Protein AF-A0A7X3KBL3-F1 (afdb_monomer)

Sequence (110 aa):
MDIENILTNKHFVLKLNKKWIAINDPRPVFEKTFRTKRFGKLQGTGIYVTLEPVKAECEKLIVARGLTLRHMRSTTGEGRLYPGFDTAGMSQATLEHMVDTLCSVVDRHL

Secondary structure (DSSP, 8-state):
--HHHHHHHTT-EEEEETTEEEEE---HHHHHHHSSSEEEEEETTEEEE--TTTHHHHHHHHHHTT---EEEE-TTTTTPEEEEEE-TT--HHHHHHHHHHHHHHHHTT-

Organism: NCBI:txid2683234

Foldseek 3Di:
DDLPVLLVVVVWDWDDDPQKIFTFDPDPVLCVQQVDRGQFIGGDQKTWGPGPVLQVVLQVVCVVVVFDWDWDFDPPPPRDTTTIGGNPPDDPVRSSVSVVVSVVSSVVRD

Structure (mmCIF, N/CA/C/O backbone):
data_AF-A0A7X3KBL3-F1
#
_entry.id   AF-A0A7X3KBL3-F1
#
loop_
_atom_site.group_PDB
_atom_site.id
_atom_site.type_symbol
_atom_site.label_atom_id
_atom_site.label_alt_id
_atom_site.label_comp_id
_atom_site.label_asym_id
_atom_site.label_entity_id
_atom_site.label_seq_id
_atom_site.pdbx_PDB_ins_code
_atom_site.Cartn_x
_atom_site.Cartn_y
_atom_site.Cartn_z
_atom_site.occupancy
_atom_site.B_iso_or_equiv
_atom_site.auth_seq_id
_atom_site.auth_comp_id
_atom_site.auth_asym_id
_atom_site.auth_atom_id
_atom_site.pdbx_PDB_model_num
ATOM 1 N N . MET A 1 1 ? -3.697 11.718 12.731 1.00 57.84 1 MET A N 1
ATOM 2 C CA . MET A 1 1 ? -3.281 10.303 12.800 1.00 57.84 1 MET A CA 1
ATOM 3 C C . MET A 1 1 ? -2.571 10.007 11.504 1.00 57.84 1 MET A C 1
ATOM 5 O O . MET A 1 1 ? -3.175 10.232 10.464 1.00 57.84 1 MET A O 1
ATOM 9 N N . ASP A 1 2 ? -1.293 9.652 11.556 1.00 82.00 2 ASP A N 1
ATOM 10 C CA . ASP A 1 2 ? -0.428 9.849 10.400 1.00 82.00 2 ASP A CA 1
ATOM 11 C C . ASP A 1 2 ? 0.118 8.523 9.864 1.00 82.00 2 ASP A C 1
ATOM 13 O O . ASP A 1 2 ? 1.164 8.033 10.287 1.00 82.00 2 ASP A O 1
ATOM 17 N N . ILE A 1 3 ? -0.634 7.917 8.941 1.00 91.00 3 ILE A N 1
ATOM 18 C CA . ILE A 1 3 ? -0.197 6.747 8.166 1.00 91.00 3 ILE A CA 1
ATOM 19 C C . ILE A 1 3 ? 1.168 6.990 7.500 1.00 91.00 3 ILE A C 1
ATOM 21 O O . ILE A 1 3 ? 1.923 6.041 7.301 1.00 91.00 3 ILE A O 1
ATOM 25 N N . GLU A 1 4 ? 1.520 8.245 7.204 1.00 93.69 4 GLU A N 1
ATOM 26 C CA . GLU A 1 4 ? 2.817 8.605 6.634 1.00 93.69 4 GLU A CA 1
ATOM 27 C C . GLU A 1 4 ? 3.957 8.321 7.618 1.00 93.69 4 GLU A C 1
ATOM 29 O O . GLU A 1 4 ? 4.982 7.769 7.214 1.00 93.69 4 GLU A O 1
ATOM 34 N N . ASN A 1 5 ? 3.759 8.577 8.917 1.00 93.50 5 ASN A N 1
ATOM 35 C CA . ASN A 1 5 ? 4.734 8.227 9.955 1.00 93.50 5 ASN A CA 1
ATOM 36 C C . ASN A 1 5 ? 4.907 6.711 10.080 1.00 93.50 5 ASN A C 1
ATOM 38 O O . ASN A 1 5 ? 6.035 6.234 10.163 1.00 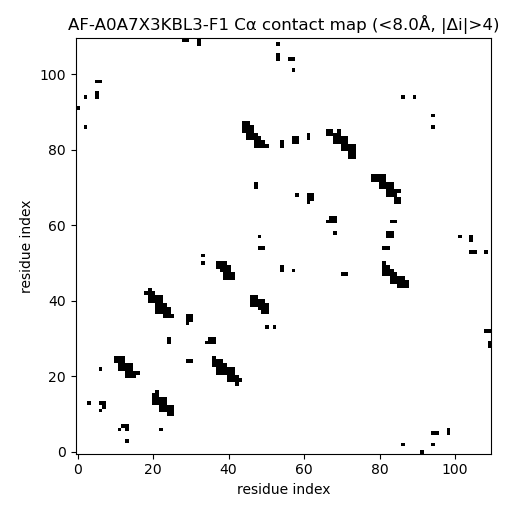93.50 5 ASN A O 1
ATOM 42 N N . ILE A 1 6 ? 3.814 5.940 10.033 1.00 94.88 6 ILE A N 1
ATOM 43 C CA . ILE A 1 6 ? 3.885 4.469 10.057 1.00 94.88 6 ILE A CA 1
ATOM 44 C C . ILE A 1 6 ? 4.704 3.965 8.861 1.00 94.88 6 ILE A C 1
ATOM 46 O O . ILE A 1 6 ? 5.620 3.164 9.029 1.00 94.88 6 ILE A O 1
ATOM 50 N N . LEU A 1 7 ? 4.415 4.460 7.656 1.00 95.69 7 LEU A N 1
ATOM 51 C CA . LEU A 1 7 ? 5.127 4.059 6.442 1.00 95.69 7 LEU A CA 1
ATOM 52 C C . LEU A 1 7 ? 6.604 4.477 6.470 1.00 95.69 7 LEU A C 1
ATOM 54 O O . LEU A 1 7 ? 7.471 3.690 6.094 1.00 95.69 7 LEU A O 1
ATOM 58 N N . THR A 1 8 ? 6.904 5.679 6.960 1.00 95.25 8 THR A N 1
ATOM 59 C CA . THR A 1 8 ? 8.283 6.173 7.103 1.00 95.25 8 THR A CA 1
ATOM 60 C C . THR A 1 8 ? 9.066 5.350 8.128 1.00 95.25 8 THR A C 1
ATOM 62 O O . THR A 1 8 ? 10.212 4.985 7.871 1.00 95.25 8 THR A O 1
ATOM 65 N N . ASN A 1 9 ? 8.439 4.958 9.245 1.00 94.88 9 ASN A N 1
ATOM 66 C CA . ASN A 1 9 ? 9.034 4.052 10.236 1.00 94.88 9 ASN A CA 1
ATOM 67 C C . ASN A 1 9 ? 9.305 2.652 9.666 1.00 94.88 9 ASN A C 1
ATOM 69 O O . ASN A 1 9 ? 10.201 1.958 10.136 1.00 94.88 9 ASN A O 1
ATOM 73 N N . LYS A 1 10 ? 8.562 2.243 8.631 1.00 93.56 10 LYS A N 1
ATOM 74 C CA . LYS A 1 10 ? 8.811 1.023 7.844 1.00 93.56 10 LYS A CA 1
ATOM 75 C C . LYS A 1 10 ? 9.767 1.259 6.669 1.00 93.56 10 LYS A C 1
ATOM 77 O O . LYS A 1 10 ? 9.857 0.431 5.770 1.00 93.56 10 LYS A O 1
ATOM 82 N N . HIS A 1 11 ? 10.499 2.373 6.688 1.00 95.38 11 HIS A N 1
ATOM 83 C CA . HIS A 1 11 ? 11.517 2.754 5.710 1.00 95.38 11 HIS A CA 1
ATOM 84 C C . HIS A 1 11 ? 10.998 3.003 4.287 1.00 95.38 11 HIS A C 1
ATOM 86 O O . HIS A 1 11 ? 11.792 3.049 3.345 1.00 95.38 11 HIS A O 1
ATOM 92 N N . PHE A 1 12 ? 9.692 3.215 4.099 1.00 97.38 12 PHE A N 1
ATOM 93 C CA . PHE A 1 12 ? 9.186 3.667 2.807 1.00 97.38 12 PHE A CA 1
ATOM 94 C C . PHE A 1 12 ? 9.582 5.119 2.541 1.00 97.38 12 PHE A C 1
ATOM 96 O O . PHE A 1 12 ? 9.575 5.972 3.427 1.00 97.38 12 PHE A O 1
ATOM 103 N N . VAL A 1 13 ? 9.864 5.417 1.275 1.00 97.62 13 VAL A N 1
ATOM 104 C CA . VAL A 1 13 ? 10.108 6.777 0.796 1.00 97.62 13 VAL A CA 1
ATOM 105 C C . VAL A 1 13 ? 8.810 7.343 0.236 1.00 97.62 13 VAL A C 1
ATOM 107 O O . VAL A 1 13 ? 8.312 6.898 -0.805 1.00 97.62 13 VAL A O 1
ATOM 110 N N . LEU A 1 14 ? 8.274 8.354 0.913 1.00 97.00 14 LEU A N 1
ATOM 111 C CA . LEU A 1 14 ? 7.041 9.029 0.527 1.00 97.00 14 LEU A CA 1
ATOM 112 C C . LEU A 1 14 ? 7.336 10.197 -0.417 1.00 97.00 14 LEU A C 1
ATOM 114 O O . LEU A 1 14 ? 8.125 11.086 -0.104 1.00 97.00 14 LEU A O 1
ATOM 118 N N . LYS A 1 15 ? 6.708 10.204 -1.599 1.00 96.12 15 LYS A N 1
ATOM 119 C CA . LYS A 1 15 ? 6.880 11.270 -2.600 1.00 96.12 15 LYS A CA 1
ATOM 120 C C . LYS A 1 15 ? 5.543 11.897 -2.972 1.00 96.12 15 LYS A C 1
ATOM 122 O O . LYS A 1 15 ? 4.705 11.250 -3.602 1.00 96.12 15 LYS A O 1
ATOM 127 N N . LEU A 1 16 ? 5.365 13.174 -2.642 1.00 93.50 16 LEU A N 1
ATOM 128 C CA . LEU A 1 16 ? 4.167 13.931 -2.998 1.00 93.50 16 LEU A CA 1
ATOM 129 C C . LEU A 1 16 ? 4.055 14.122 -4.520 1.00 93.50 16 LEU A C 1
ATOM 131 O O . LEU A 1 16 ? 4.998 14.539 -5.190 1.00 93.50 16 LEU A O 1
ATOM 135 N N . ASN A 1 17 ? 2.873 13.841 -5.062 1.00 89.19 17 ASN A N 1
ATOM 136 C CA . ASN A 1 17 ? 2.517 13.980 -6.471 1.00 89.19 17 ASN A CA 1
ATOM 137 C C . ASN A 1 17 ? 1.207 14.763 -6.611 1.00 89.19 17 ASN A C 1
ATOM 139 O O . ASN A 1 17 ? 0.154 14.177 -6.857 1.00 89.19 17 ASN A O 1
ATOM 143 N N . LYS A 1 18 ? 1.272 16.094 -6.489 1.00 86.31 18 LYS A N 1
ATOM 144 C CA . LYS A 1 18 ? 0.149 17.054 -6.590 1.00 86.31 18 LYS A CA 1
ATOM 145 C C . LYS A 1 18 ? -1.045 16.771 -5.654 1.00 86.31 18 LYS A C 1
ATOM 147 O O . LYS A 1 18 ? -1.319 17.583 -4.786 1.00 86.31 18 LYS A O 1
ATOM 152 N N . LYS A 1 19 ? -1.776 15.668 -5.848 1.00 88.12 19 LYS A N 1
ATOM 153 C CA . LYS A 1 19 ? -3.010 15.285 -5.133 1.00 88.12 19 LYS A CA 1
ATOM 154 C C . LYS A 1 19 ? -2.929 13.939 -4.395 1.00 88.12 19 LYS A C 1
ATOM 156 O O . LYS A 1 19 ? -3.918 13.511 -3.809 1.00 88.12 19 LYS A O 1
ATOM 161 N N . TRP A 1 20 ? -1.805 13.237 -4.478 1.00 92.75 20 TRP A N 1
ATOM 162 C CA . TRP A 1 20 ? -1.601 11.926 -3.853 1.00 92.75 20 TRP A CA 1
ATOM 163 C C . TRP A 1 20 ? -0.122 11.738 -3.509 1.00 92.75 20 TRP A C 1
ATOM 165 O O . TRP A 1 20 ? 0.729 12.459 -4.031 1.00 92.75 20 TRP A O 1
ATOM 175 N N . ILE A 1 21 ? 0.199 10.778 -2.647 1.00 95.69 21 ILE A N 1
ATOM 176 C CA . ILE A 1 21 ? 1.574 10.473 -2.231 1.00 95.69 21 ILE A CA 1
ATOM 177 C C . ILE A 1 21 ? 1.939 9.086 -2.749 1.00 95.69 21 ILE A C 1
ATOM 179 O O . ILE A 1 21 ? 1.200 8.124 -2.547 1.00 95.69 21 ILE A O 1
ATOM 183 N N . ALA A 1 22 ? 3.067 8.976 -3.449 1.00 96.06 22 ALA A N 1
ATOM 184 C CA . ALA A 1 22 ? 3.637 7.693 -3.831 1.00 96.06 22 ALA A CA 1
ATOM 185 C C . ALA A 1 22 ? 4.345 7.073 -2.632 1.00 96.06 22 ALA A C 1
ATOM 187 O O . ALA A 1 22 ? 5.171 7.734 -2.005 1.00 96.06 22 ALA A O 1
ATOM 188 N N . ILE A 1 23 ? 4.047 5.805 -2.368 1.00 97.44 23 ILE A N 1
ATOM 189 C CA . ILE A 1 23 ? 4.735 4.987 -1.374 1.00 97.44 23 ILE A CA 1
ATOM 190 C C . ILE A 1 23 ? 5.773 4.177 -2.142 1.00 97.44 23 ILE A C 1
ATOM 192 O O . ILE A 1 23 ? 5.400 3.303 -2.933 1.00 97.44 23 ILE A O 1
ATOM 196 N N . ASN A 1 24 ? 7.053 4.501 -1.969 1.00 97.62 24 ASN A N 1
ATOM 197 C CA . ASN A 1 24 ? 8.133 3.808 -2.659 1.00 97.62 24 ASN A CA 1
ATOM 198 C C . ASN A 1 24 ? 8.935 2.940 -1.702 1.00 97.62 24 ASN A C 1
ATOM 200 O O . ASN A 1 24 ? 9.332 3.401 -0.635 1.00 97.62 24 ASN A O 1
ATOM 204 N N . ASP A 1 25 ? 9.218 1.717 -2.125 1.00 97.19 25 ASP A N 1
ATOM 205 C CA . ASP A 1 25 ? 10.159 0.843 -1.442 1.00 97.19 25 ASP A CA 1
ATOM 206 C C . ASP A 1 25 ? 11.579 1.149 -1.956 1.00 97.19 25 ASP A C 1
ATOM 208 O O . ASP A 1 25 ? 11.814 1.089 -3.170 1.00 97.19 25 ASP A O 1
ATOM 212 N N . PRO A 1 26 ? 12.522 1.551 -1.084 1.00 96.44 26 PRO A N 1
ATOM 213 C CA . PRO A 1 26 ? 13.864 1.926 -1.517 1.00 96.44 26 PRO A CA 1
ATOM 214 C C . PRO A 1 26 ? 14.765 0.722 -1.818 1.00 96.44 26 PRO A C 1
ATOM 216 O O . PRO A 1 26 ? 15.859 0.915 -2.354 1.00 96.44 26 PRO A O 1
ATOM 219 N N . ARG A 1 27 ? 14.363 -0.506 -1.464 1.00 96.50 27 ARG A N 1
ATOM 220 C CA . ARG A 1 27 ? 15.218 -1.692 -1.578 1.00 96.50 27 ARG A CA 1
ATOM 221 C C . ARG A 1 27 ? 15.480 -2.018 -3.060 1.00 96.50 27 ARG A C 1
ATOM 223 O O . ARG A 1 27 ? 14.529 -2.228 -3.808 1.00 96.50 27 ARG A O 1
ATOM 230 N N . PRO A 1 28 ? 16.743 -2.154 -3.515 1.00 96.06 28 PRO A N 1
ATOM 231 C CA . PRO A 1 28 ? 17.036 -2.471 -4.920 1.00 96.06 28 PRO A CA 1
ATOM 232 C C . PRO A 1 28 ? 16.413 -3.786 -5.414 1.00 96.06 28 PRO A C 1
ATOM 234 O O . PRO A 1 28 ? 16.027 -3.894 -6.579 1.00 96.06 28 PRO A O 1
ATOM 237 N N . VAL A 1 29 ? 16.279 -4.781 -4.527 1.00 96.19 29 VAL A N 1
ATOM 238 C CA . VAL A 1 29 ? 15.620 -6.059 -4.843 1.00 96.19 29 VAL A CA 1
ATOM 239 C C . VAL A 1 29 ? 14.149 -5.863 -5.214 1.00 96.19 29 VAL A C 1
ATOM 241 O O . VAL A 1 29 ? 13.677 -6.477 -6.165 1.00 96.19 29 VAL A O 1
ATOM 244 N N . PHE A 1 30 ? 13.458 -4.923 -4.566 1.00 96.25 30 PHE A N 1
ATOM 245 C CA . PHE A 1 30 ? 12.066 -4.609 -4.864 1.00 96.25 30 PHE A CA 1
ATOM 246 C C . PHE A 1 30 ? 11.894 -4.105 -6.296 1.00 96.25 30 PHE A C 1
ATOM 248 O O . PHE A 1 30 ? 11.057 -4.612 -7.044 1.00 96.25 30 PHE A O 1
ATOM 255 N N . GLU A 1 31 ? 12.727 -3.149 -6.716 1.00 96.38 31 GLU A N 1
ATOM 256 C CA . GLU A 1 31 ? 12.675 -2.615 -8.079 1.00 96.38 31 GLU A CA 1
ATOM 257 C C . GLU A 1 31 ? 13.001 -3.687 -9.125 1.00 96.38 31 GLU A C 1
ATOM 259 O O . GLU A 1 31 ? 12.367 -3.737 -10.183 1.00 96.38 31 GLU A O 1
ATOM 264 N N . LYS A 1 32 ? 13.951 -4.577 -8.821 1.00 95.75 32 LYS A N 1
ATOM 265 C CA . LYS A 1 32 ? 14.316 -5.691 -9.701 1.00 95.75 32 LYS A CA 1
ATOM 266 C C . LYS A 1 32 ? 13.147 -6.662 -9.900 1.00 95.75 32 LYS A C 1
ATOM 268 O O . LYS A 1 32 ? 12.888 -7.046 -11.042 1.00 95.75 32 LYS A O 1
ATOM 273 N N . THR A 1 33 ? 12.455 -7.024 -8.821 1.00 95.00 33 THR A N 1
ATOM 274 C CA . THR A 1 33 ? 11.337 -7.980 -8.825 1.00 95.00 33 THR A CA 1
ATOM 275 C C . THR A 1 33 ? 10.087 -7.381 -9.468 1.00 95.00 33 THR A C 1
ATOM 277 O O . THR A 1 33 ? 9.531 -7.956 -10.403 1.00 95.00 33 THR A O 1
ATOM 280 N N . PHE A 1 34 ? 9.660 -6.195 -9.029 1.00 94.12 34 PHE A N 1
ATOM 281 C CA . PHE A 1 34 ? 8.382 -5.608 -9.449 1.00 94.12 34 PHE A CA 1
ATOM 282 C C . PHE A 1 34 ? 8.477 -4.659 -10.648 1.00 94.12 34 PHE A C 1
ATOM 284 O O . PHE A 1 34 ? 7.452 -4.161 -11.116 1.00 94.12 34 PHE A O 1
ATOM 291 N N . ARG A 1 35 ? 9.689 -4.384 -11.154 1.00 93.81 35 ARG A N 1
ATOM 292 C CA . ARG A 1 35 ? 9.954 -3.431 -12.254 1.00 93.81 35 ARG A CA 1
ATOM 293 C C . ARG A 1 35 ? 9.430 -2.018 -11.977 1.00 93.81 35 ARG A C 1
ATOM 295 O O . ARG A 1 35 ? 9.119 -1.254 -12.888 1.00 93.81 35 ARG A O 1
ATOM 302 N N . THR A 1 36 ? 9.317 -1.665 -10.703 1.00 93.56 36 THR A N 1
ATOM 303 C CA . THR A 1 36 ? 8.909 -0.350 -10.218 1.00 93.56 36 THR A CA 1
ATOM 304 C C . THR A 1 36 ? 9.407 -0.167 -8.793 1.00 93.56 36 THR A C 1
ATOM 306 O O . THR A 1 36 ? 9.550 -1.141 -8.065 1.00 93.56 36 THR A O 1
ATOM 309 N N . LYS A 1 37 ? 9.614 1.080 -8.365 1.00 95.44 37 LYS A N 1
ATOM 310 C CA . LYS A 1 37 ? 9.834 1.412 -6.947 1.00 95.44 37 LYS A CA 1
ATOM 311 C C . LYS A 1 37 ? 8.531 1.595 -6.177 1.00 95.44 37 LYS A C 1
ATOM 313 O O . LYS A 1 37 ? 8.547 1.684 -4.956 1.00 95.44 37 LYS A O 1
ATOM 318 N N . ARG A 1 38 ? 7.395 1.697 -6.875 1.00 95.19 38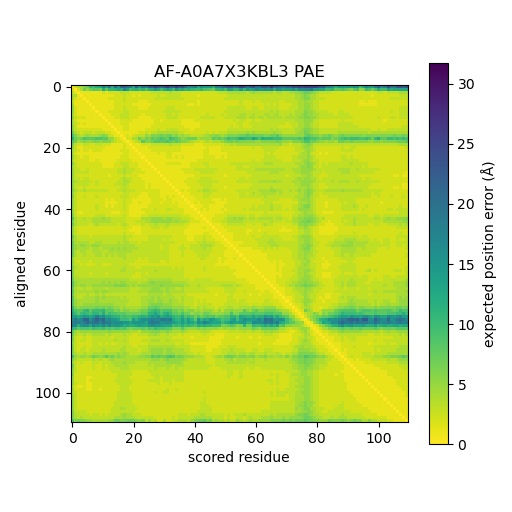 ARG A N 1
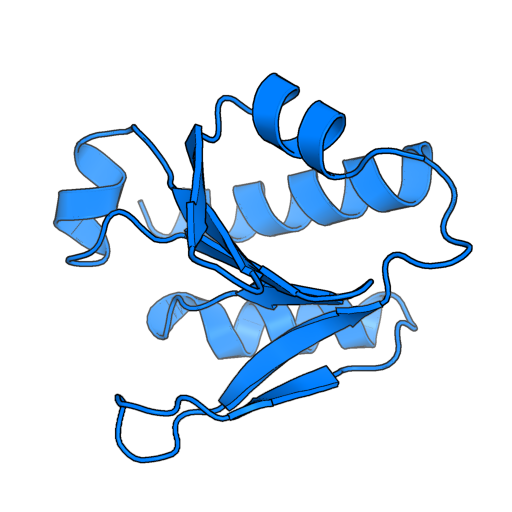ATOM 319 C CA . ARG A 1 38 ? 6.122 2.082 -6.266 1.00 95.19 38 ARG A CA 1
ATOM 320 C C . ARG A 1 38 ? 5.402 0.873 -5.675 1.00 95.19 38 ARG A C 1
ATOM 322 O O . ARG A 1 38 ? 4.755 0.117 -6.397 1.00 95.19 38 ARG A O 1
ATOM 329 N N . PHE A 1 39 ? 5.443 0.771 -4.353 1.00 95.69 39 PHE A N 1
ATOM 330 C CA . PHE A 1 39 ? 4.619 -0.144 -3.566 1.00 95.69 39 PHE A CA 1
ATOM 331 C C . PHE A 1 39 ? 3.134 0.201 -3.694 1.00 95.69 39 PHE A C 1
ATOM 333 O O . PHE A 1 39 ? 2.287 -0.643 -3.997 1.00 95.69 39 PHE A O 1
ATOM 340 N N . GLY A 1 40 ? 2.812 1.480 -3.523 1.00 95.31 40 GLY A N 1
ATOM 341 C CA . GLY A 1 40 ? 1.431 1.923 -3.512 1.00 95.31 40 GLY A CA 1
ATOM 342 C C . GLY A 1 40 ? 1.275 3.431 -3.561 1.00 95.31 40 GLY A C 1
ATOM 343 O O . GLY A 1 40 ? 2.192 4.177 -3.918 1.00 95.31 40 GLY A O 1
ATOM 344 N N . LYS A 1 41 ? 0.078 3.881 -3.205 1.00 94.88 41 LYS A N 1
ATOM 345 C CA . LYS A 1 41 ? -0.266 5.296 -3.100 1.00 94.88 41 LYS A CA 1
ATOM 346 C C . LYS A 1 41 ? -1.161 5.573 -1.902 1.00 94.88 41 LYS A C 1
ATOM 348 O O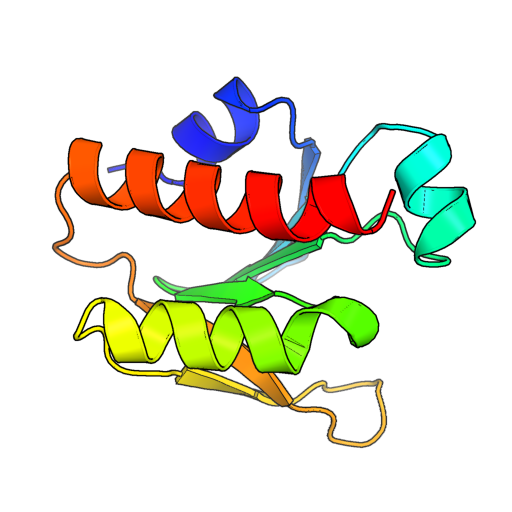 . LYS A 1 41 ? -2.045 4.773 -1.598 1.00 94.88 41 LYS A O 1
ATOM 353 N N . LEU A 1 42 ? -0.974 6.744 -1.306 1.00 94.88 42 LEU A N 1
ATOM 354 C CA . LEU A 1 42 ? -1.947 7.377 -0.425 1.00 94.88 42 LEU A CA 1
ATOM 355 C C . LEU A 1 42 ? -2.737 8.411 -1.222 1.00 94.88 42 LEU A C 1
ATOM 357 O O . LEU A 1 42 ? -2.151 9.228 -1.937 1.00 94.88 42 LEU A O 1
ATOM 361 N N . GLN A 1 43 ? -4.060 8.389 -1.106 1.00 93.25 43 GLN A N 1
ATOM 362 C CA . GLN A 1 43 ? -4.925 9.396 -1.713 1.00 93.25 43 GLN A CA 1
ATOM 363 C C . GLN A 1 43 ? -6.193 9.577 -0.884 1.00 93.25 43 GLN A C 1
ATOM 365 O O . GLN A 1 43 ? -6.969 8.633 -0.707 1.00 93.25 43 GLN A O 1
ATOM 370 N N . GLY A 1 44 ? -6.414 10.803 -0.404 1.00 90.75 44 GLY A N 1
ATOM 371 C CA . GLY A 1 44 ? -7.413 11.054 0.631 1.00 90.75 44 GLY A CA 1
ATOM 372 C C . GLY A 1 44 ? -7.080 10.226 1.871 1.00 90.75 44 GLY A C 1
ATOM 373 O O . GLY A 1 44 ? -5.935 10.203 2.308 1.00 90.75 44 GLY A O 1
ATOM 374 N N . THR A 1 45 ? -8.060 9.491 2.383 1.00 91.00 45 THR A N 1
ATOM 375 C CA . THR A 1 45 ? 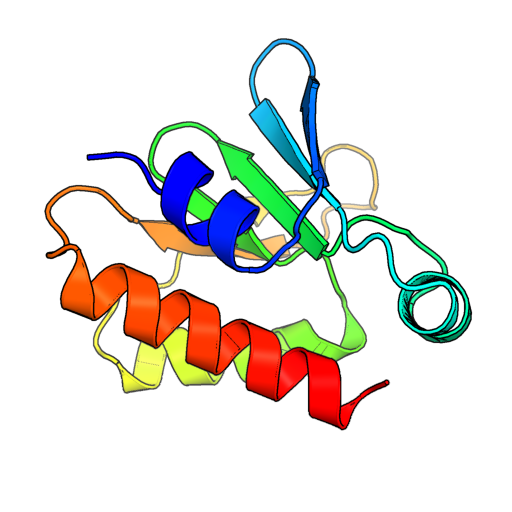-7.888 8.574 3.518 1.00 91.00 45 THR A CA 1
ATOM 376 C C . THR A 1 45 ? -7.577 7.139 3.083 1.00 91.00 45 THR A C 1
ATOM 378 O O . THR A 1 45 ? -7.581 6.228 3.896 1.00 91.00 45 THR A O 1
ATOM 381 N N . GLY A 1 46 ? -7.350 6.884 1.793 1.00 93.75 46 GLY A N 1
ATOM 382 C CA . GLY A 1 46 ? -7.120 5.530 1.295 1.00 93.75 46 GLY A CA 1
ATOM 383 C C . GLY A 1 46 ? -5.647 5.221 1.066 1.00 93.75 46 GLY A C 1
ATOM 384 O O . GLY A 1 46 ? -4.929 6.027 0.468 1.00 93.75 46 GLY A O 1
ATOM 385 N N . ILE A 1 47 ? -5.237 4.012 1.445 1.00 95.50 47 ILE A N 1
ATOM 386 C CA . ILE A 1 47 ? -4.004 3.379 0.968 1.00 95.50 47 ILE A CA 1
ATOM 387 C C . ILE A 1 47 ? -4.352 2.359 -0.115 1.00 95.50 47 ILE A C 1
ATOM 389 O O . ILE A 1 47 ? -5.282 1.575 0.052 1.00 95.50 47 ILE A O 1
ATOM 393 N N . TYR A 1 48 ? -3.616 2.373 -1.228 1.00 95.62 48 TYR A N 1
ATOM 394 C CA . TYR A 1 48 ? -3.859 1.489 -2.370 1.00 95.62 48 TYR A CA 1
ATOM 395 C C . TYR A 1 48 ? -2.559 0.844 -2.846 1.00 95.62 48 TYR A C 1
ATOM 397 O O . TYR A 1 48 ? -1.598 1.548 -3.166 1.00 95.62 48 TYR A O 1
ATOM 405 N N . VAL A 1 49 ? -2.545 -0.484 -2.941 1.00 95.56 49 VAL A N 1
ATOM 406 C CA . VAL A 1 49 ? -1.394 -1.266 -3.409 1.00 95.56 49 VAL A CA 1
ATOM 407 C C . VAL A 1 49 ? -1.386 -1.281 -4.935 1.00 95.56 49 VAL A C 1
ATOM 409 O O . VAL A 1 49 ? -2.387 -1.620 -5.564 1.00 95.56 49 VAL A O 1
ATOM 412 N N . THR A 1 50 ? -0.263 -0.894 -5.548 1.00 93.06 50 THR A N 1
ATOM 413 C CA . THR A 1 50 ? -0.153 -0.780 -7.018 1.00 93.06 50 THR A CA 1
ATOM 414 C C . THR A 1 50 ? 0.599 -1.932 -7.679 1.00 93.06 50 THR A C 1
ATOM 416 O O . THR A 1 50 ? 0.870 -1.878 -8.878 1.00 93.06 50 THR A O 1
ATOM 419 N N . LEU A 1 51 ? 0.955 -2.949 -6.900 1.00 92.75 51 LEU A N 1
ATOM 420 C CA . LEU A 1 51 ? 1.715 -4.114 -7.331 1.00 92.75 51 LEU A CA 1
ATOM 421 C C . LEU A 1 51 ? 0.771 -5.217 -7.820 1.00 92.75 51 LEU A C 1
ATOM 423 O O . LEU A 1 51 ? 0.062 -5.831 -7.025 1.00 92.75 51 LEU A O 1
ATOM 427 N N . GLU A 1 52 ? 0.779 -5.487 -9.126 1.00 88.94 52 GLU A N 1
ATOM 428 C CA . GLU A 1 52 ? -0.067 -6.532 -9.724 1.00 88.94 52 GLU A CA 1
ATOM 429 C C . GLU A 1 52 ? 0.181 -7.938 -9.144 1.00 88.94 52 GLU A C 1
ATOM 431 O O . GLU A 1 52 ? -0.806 -8.601 -8.828 1.00 88.94 52 GLU A O 1
ATOM 436 N N . PRO A 1 53 ? 1.433 -8.403 -8.923 1.00 91.50 53 PRO A N 1
ATOM 437 C CA . PRO A 1 53 ? 1.662 -9.778 -8.466 1.00 91.50 53 PRO A CA 1
ATOM 438 C C . PRO A 1 53 ? 1.051 -10.100 -7.097 1.00 91.50 53 PRO A C 1
ATOM 440 O O . PRO A 1 53 ? 0.636 -11.229 -6.861 1.00 91.50 53 PRO A O 1
ATOM 443 N N . VAL A 1 54 ? 0.940 -9.105 -6.211 1.00 92.56 54 VAL A N 1
ATOM 444 C CA . VAL A 1 54 ? 0.405 -9.283 -4.848 1.00 92.56 54 VAL A CA 1
ATOM 445 C C . VAL A 1 54 ? -1.049 -8.829 -4.709 1.00 92.56 54 VAL A C 1
ATOM 447 O O . VAL A 1 54 ? -1.639 -8.936 -3.634 1.00 92.56 54 VAL A O 1
ATOM 450 N N . LYS A 1 55 ? -1.662 -8.337 -5.793 1.00 92.25 55 LYS A N 1
ATOM 451 C CA . LYS A 1 55 ? -2.996 -7.730 -5.782 1.00 92.25 55 LYS A CA 1
ATOM 452 C C . LYS A 1 55 ? -4.056 -8.635 -5.147 1.00 92.25 55 LYS A C 1
ATOM 454 O O . LYS A 1 55 ? -4.766 -8.204 -4.241 1.00 92.25 55 LYS A O 1
ATOM 459 N N . ALA A 1 56 ? -4.156 -9.879 -5.614 1.00 92.69 56 ALA A N 1
ATOM 460 C CA . ALA A 1 56 ? -5.175 -10.822 -5.154 1.00 92.69 56 ALA A CA 1
ATOM 461 C C . ALA A 1 56 ? -4.998 -11.199 -3.672 1.00 92.69 56 ALA A C 1
ATOM 463 O O . ALA A 1 56 ? -5.978 -11.422 -2.961 1.00 92.69 56 ALA A O 1
ATOM 464 N N . GLU A 1 57 ? -3.756 -11.256 -3.185 1.00 94.75 57 GLU A N 1
ATOM 465 C CA . GLU A 1 57 ? -3.468 -11.497 -1.770 1.00 94.75 57 GLU A CA 1
ATOM 466 C C . GLU A 1 57 ? -3.858 -10.294 -0.909 1.00 94.75 57 GLU A C 1
ATOM 468 O O . GLU A 1 57 ? -4.481 -10.474 0.137 1.00 94.75 57 GLU A O 1
ATOM 473 N N . CYS A 1 58 ? -3.577 -9.071 -1.371 1.00 93.38 58 CYS A N 1
ATOM 474 C CA . CYS A 1 58 ? -4.007 -7.854 -0.688 1.00 93.38 58 CYS A CA 1
ATOM 475 C C . CYS A 1 58 ? -5.537 -7.760 -0.595 1.00 93.38 58 CYS A C 1
ATOM 477 O O . CYS A 1 58 ? -6.055 -7.425 0.467 1.00 93.38 58 CYS A O 1
ATOM 479 N N . GLU A 1 59 ? -6.273 -8.096 -1.660 1.00 95.31 59 GLU A N 1
ATOM 480 C CA . GLU A 1 59 ? -7.744 -8.121 -1.638 1.00 95.31 59 GLU A CA 1
ATOM 481 C C . GLU A 1 59 ? -8.279 -9.104 -0.592 1.00 95.31 59 GLU A C 1
ATOM 483 O O . GLU A 1 59 ? -9.101 -8.732 0.248 1.00 95.31 59 GLU A O 1
ATOM 488 N N . LYS A 1 60 ? -7.761 -10.340 -0.587 1.00 94.56 60 LYS A N 1
ATOM 489 C CA . LYS A 1 60 ? -8.134 -11.361 0.402 1.00 94.56 60 LYS A CA 1
ATOM 490 C C . LYS A 1 60 ? -7.827 -10.912 1.828 1.00 94.56 60 LYS A C 1
ATOM 492 O O . LYS A 1 60 ? -8.652 -11.109 2.713 1.00 94.56 60 LYS A O 1
ATOM 497 N N . LEU A 1 61 ? -6.665 -10.297 2.047 1.00 94.12 61 LEU A N 1
ATOM 498 C CA . LEU A 1 61 ? -6.232 -9.791 3.350 1.00 94.12 61 LEU A CA 1
ATOM 499 C C . LEU A 1 61 ? -7.171 -8.701 3.871 1.00 94.12 61 LEU A C 1
ATOM 501 O O . LEU A 1 61 ? -7.584 -8.761 5.027 1.00 94.12 61 LEU A O 1
ATOM 505 N N . ILE A 1 62 ? -7.528 -7.733 3.024 1.00 93.25 62 ILE A N 1
ATOM 506 C CA . ILE A 1 62 ? -8.432 -6.634 3.387 1.00 93.25 62 ILE A CA 1
ATOM 507 C C . ILE A 1 62 ? -9.799 -7.194 3.802 1.00 93.25 62 ILE A C 1
ATOM 509 O O . ILE A 1 62 ? -10.294 -6.872 4.883 1.00 93.25 62 ILE A O 1
ATOM 513 N N . VAL A 1 63 ? -10.366 -8.095 2.992 1.00 93.94 63 VAL A N 1
ATOM 514 C CA . VAL A 1 63 ? -11.668 -8.722 3.270 1.00 93.94 63 VAL A CA 1
ATOM 515 C C . VAL A 1 63 ? -11.620 -9.589 4.531 1.00 93.94 63 VAL A C 1
ATOM 517 O O . VAL A 1 63 ? -12.507 -9.491 5.375 1.00 93.94 63 VAL A O 1
ATOM 520 N N . ALA A 1 64 ? -10.570 -10.395 4.714 1.00 91.81 64 ALA A N 1
ATOM 521 C CA . ALA A 1 64 ? -10.412 -11.263 5.885 1.00 91.81 64 ALA A CA 1
ATOM 522 C C . ALA A 1 64 ? -10.312 -10.485 7.208 1.00 91.81 64 ALA A C 1
ATOM 524 O O . ALA A 1 64 ? -10.597 -11.027 8.273 1.00 91.81 64 ALA A O 1
ATOM 525 N N . ARG A 1 65 ? -9.921 -9.209 7.150 1.00 88.62 65 ARG A N 1
ATOM 526 C CA . ARG A 1 65 ? -9.865 -8.303 8.305 1.00 88.62 65 ARG A CA 1
ATOM 527 C C . ARG A 1 65 ? -11.177 -7.553 8.550 1.00 88.62 65 ARG A C 1
ATOM 529 O O . ARG A 1 65 ? -11.218 -6.708 9.438 1.00 88.62 65 ARG A O 1
ATOM 536 N N . GLY A 1 66 ? -12.230 -7.843 7.783 1.00 89.56 66 GLY A N 1
ATOM 537 C CA . GLY A 1 66 ? -13.528 -7.174 7.892 1.00 89.56 66 GLY A CA 1
ATOM 538 C C . GLY A 1 66 ? -13.513 -5.721 7.410 1.00 89.56 66 GLY A C 1
ATOM 539 O O . GLY A 1 66 ? -14.429 -4.966 7.722 1.00 89.56 66 GLY A O 1
ATOM 540 N N . LEU A 1 67 ? -12.475 -5.312 6.673 1.00 91.06 67 LEU A N 1
ATOM 541 C CA . LEU A 1 67 ? -12.373 -3.964 6.127 1.00 91.06 67 LEU A CA 1
ATOM 542 C C . LEU A 1 67 ? -13.102 -3.879 4.787 1.00 91.06 67 LEU A C 1
ATOM 544 O O . LEU A 1 67 ? -13.073 -4.806 3.974 1.00 91.06 67 LEU A O 1
ATOM 548 N N . THR A 1 68 ? -13.705 -2.724 4.520 1.00 92.38 68 THR A N 1
ATOM 549 C CA . THR A 1 68 ? -14.312 -2.448 3.218 1.00 92.38 68 THR A CA 1
ATOM 550 C C . THR A 1 68 ? -13.229 -2.356 2.150 1.00 92.38 68 THR A C 1
ATOM 552 O O . THR A 1 68 ? -12.436 -1.409 2.131 1.00 92.38 68 THR A O 1
ATOM 555 N N . LEU A 1 69 ? -13.228 -3.324 1.232 1.00 94.69 69 LEU A N 1
ATOM 556 C CA . LEU A 1 69 ? -12.363 -3.305 0.062 1.00 94.69 69 LEU A CA 1
ATOM 557 C C . LEU A 1 69 ? -12.716 -2.112 -0.831 1.00 94.69 69 LEU A C 1
ATOM 559 O O . LEU A 1 69 ? -13.847 -1.968 -1.295 1.00 94.69 69 LEU A O 1
ATOM 563 N N . ARG A 1 70 ? -11.727 -1.256 -1.079 1.00 94.81 70 ARG A N 1
ATOM 564 C CA . ARG A 1 70 ? -11.801 -0.148 -2.029 1.00 94.81 70 ARG A CA 1
ATOM 565 C C . ARG A 1 70 ? -10.958 -0.468 -3.248 1.00 94.81 70 ARG A C 1
ATOM 567 O O . ARG A 1 70 ? -9.888 -1.060 -3.139 1.00 94.81 70 ARG A O 1
ATOM 574 N N . HIS A 1 71 ? -11.391 0.025 -4.400 1.00 93.19 71 HIS A N 1
ATOM 575 C CA . HIS A 1 71 ? -10.594 -0.013 -5.617 1.00 93.19 71 HIS A CA 1
ATOM 576 C C . HIS A 1 71 ? -10.345 1.389 -6.125 1.00 93.19 71 HIS A C 1
ATOM 578 O O . HIS A 1 71 ? -11.252 2.219 -6.176 1.00 93.19 71 HIS A O 1
ATOM 584 N N . MET A 1 72 ? -9.118 1.632 -6.573 1.00 90.81 72 MET A N 1
ATOM 585 C CA . MET A 1 72 ? -8.822 2.809 -7.366 1.00 90.81 72 MET A CA 1
ATOM 586 C C . MET A 1 72 ? -8.422 2.428 -8.777 1.00 90.81 72 MET A C 1
ATOM 588 O O . MET A 1 72 ? -7.482 1.665 -8.987 1.00 90.81 72 MET A O 1
ATOM 592 N N . ARG A 1 73 ? -9.098 3.031 -9.752 1.00 87.00 73 ARG A N 1
ATOM 593 C CA . ARG A 1 73 ? -8.766 2.867 -11.162 1.00 87.00 73 ARG A CA 1
ATOM 594 C C . ARG A 1 73 ? -7.455 3.576 -11.499 1.00 87.00 73 ARG A C 1
ATOM 596 O O . ARG A 1 73 ? -7.230 4.725 -11.114 1.00 87.00 73 ARG A O 1
ATOM 603 N N . SER A 1 74 ? -6.583 2.881 -12.215 1.00 81.44 74 SER A N 1
ATOM 604 C CA . SER A 1 74 ? -5.389 3.452 -12.817 1.00 81.44 74 SER A CA 1
ATOM 605 C C . SER A 1 74 ? -5.778 4.394 -13.949 1.00 81.44 74 SER A C 1
ATOM 607 O O . SER A 1 74 ? -6.580 4.032 -14.808 1.00 81.44 74 SER A O 1
ATOM 609 N N . THR A 1 75 ? -5.202 5.594 -13.958 1.00 77.06 75 THR A N 1
ATOM 610 C CA . THR A 1 75 ? -5.412 6.581 -15.025 1.00 77.06 75 THR A CA 1
ATOM 611 C C . THR A 1 75 ? -4.568 6.294 -16.263 1.00 77.06 75 THR A C 1
ATOM 613 O O . THR A 1 75 ? -4.944 6.703 -17.351 1.00 77.06 75 THR A O 1
ATOM 616 N N . THR A 1 76 ? -3.437 5.599 -16.110 1.00 73.06 76 THR A N 1
ATOM 617 C CA . THR A 1 76 ? -2.479 5.336 -17.199 1.00 73.06 76 THR A CA 1
ATOM 618 C C . THR A 1 76 ? -2.273 3.850 -17.484 1.00 73.06 76 THR A C 1
ATOM 620 O O . THR A 1 76 ? -1.784 3.500 -18.548 1.00 73.06 76 THR A O 1
ATOM 623 N N . GLY A 1 77 ? -2.633 2.962 -16.556 1.00 63.75 77 GLY A N 1
ATOM 624 C CA . GLY A 1 77 ? -2.436 1.517 -16.685 1.00 63.75 77 GLY A CA 1
ATOM 625 C C . GLY A 1 77 ? -3.669 0.782 -17.196 1.00 63.75 77 GLY A C 1
ATOM 626 O O . GLY A 1 77 ? -4.086 -0.164 -16.540 1.00 63.75 77 GLY A O 1
ATOM 627 N N . GLU A 1 78 ? -4.283 1.239 -18.291 1.00 70.69 78 GLU A N 1
ATOM 628 C CA . GLU A 1 78 ? -5.349 0.502 -19.009 1.00 70.69 78 GLU A CA 1
ATOM 629 C C . GLU A 1 78 ? -6.542 0.075 -18.128 1.00 70.69 78 GLU A C 1
ATOM 631 O O . GLU A 1 78 ? -7.100 -1.010 -18.261 1.00 70.69 78 GLU A O 1
ATOM 636 N N . GLY A 1 79 ? -6.938 0.911 -17.165 1.00 70.50 79 GLY A N 1
ATOM 637 C CA . GLY A 1 79 ? -8.090 0.616 -16.311 1.00 70.50 79 GLY A CA 1
ATOM 638 C C . GLY A 1 79 ? -7.849 -0.430 -15.216 1.00 70.50 79 GLY A C 1
ATOM 639 O O . GLY A 1 79 ? -8.821 -0.822 -14.567 1.00 70.50 79 GLY A O 1
ATOM 640 N N . ARG A 1 80 ? -6.591 -0.820 -14.948 1.00 82.88 80 ARG A N 1
ATOM 641 C CA . ARG A 1 80 ? -6.212 -1.638 -13.779 1.00 82.88 80 ARG A CA 1
ATOM 642 C C . ARG A 1 80 ? -6.816 -1.079 -12.491 1.00 82.88 80 ARG A C 1
ATOM 644 O O . ARG A 1 80 ? -6.820 0.133 -12.271 1.00 82.88 80 ARG A O 1
ATOM 651 N N . LEU A 1 81 ? -7.314 -1.968 -11.637 1.00 89.75 81 LEU A N 1
ATOM 652 C CA . LEU A 1 81 ? -7.861 -1.622 -10.326 1.00 89.75 81 LEU A CA 1
ATOM 653 C C . LEU A 1 81 ? -6.837 -1.937 -9.241 1.00 89.75 81 LEU A C 1
ATOM 655 O O . LEU A 1 81 ? -6.396 -3.079 -9.132 1.00 89.75 81 LEU A O 1
ATOM 659 N N . TYR A 1 82 ? -6.502 -0.937 -8.437 1.00 92.31 82 TYR A N 1
ATOM 660 C CA . TYR A 1 82 ? -5.610 -1.065 -7.292 1.00 92.31 82 TYR A CA 1
ATOM 661 C C . TYR A 1 82 ? -6.432 -1.262 -6.021 1.00 92.31 82 TYR A C 1
ATOM 663 O O . TYR A 1 82 ? -7.230 -0.372 -5.703 1.00 92.31 82 TYR A O 1
ATOM 671 N N . PRO A 1 83 ? -6.281 -2.394 -5.316 1.00 95.50 83 PRO A N 1
ATOM 672 C CA . PRO A 1 83 ? -7.004 -2.642 -4.084 1.00 95.50 83 PRO A CA 1
ATOM 673 C C . PRO A 1 83 ? -6.452 -1.773 -2.963 1.00 95.50 83 PRO A C 1
ATOM 675 O O . PRO A 1 83 ? -5.266 -1.438 -2.921 1.00 95.50 83 PRO A O 1
ATOM 678 N N . GLY A 1 84 ? -7.331 -1.410 -2.047 1.00 95.81 84 GLY A N 1
ATOM 679 C CA . GLY A 1 84 ? -7.018 -0.551 -0.928 1.00 95.81 84 GLY A CA 1
ATOM 680 C C . GLY A 1 84 ? -8.092 -0.589 0.141 1.00 95.81 84 GLY A C 1
ATOM 681 O O . GLY A 1 84 ? -9.112 -1.264 0.003 1.00 95.81 84 GLY A O 1
ATOM 682 N N . PHE A 1 85 ? -7.864 0.157 1.208 1.00 95.06 85 PHE A N 1
ATOM 683 C CA . PHE A 1 85 ? -8.803 0.296 2.316 1.00 95.06 85 PHE A CA 1
ATOM 684 C C . PHE A 1 85 ? -8.747 1.716 2.876 1.00 95.06 85 PHE A C 1
ATOM 686 O O . PHE A 1 85 ? -7.810 2.472 2.603 1.00 95.06 85 PHE A O 1
ATOM 693 N N . ASP A 1 86 ? -9.796 2.088 3.607 1.00 94.56 86 ASP A N 1
ATOM 694 C CA . ASP A 1 86 ? -9.845 3.359 4.326 1.00 94.56 86 ASP A CA 1
ATOM 695 C C . ASP A 1 86 ? -8.984 3.293 5.581 1.00 94.56 86 ASP A C 1
ATOM 697 O O . ASP A 1 86 ? -9.099 2.338 6.339 1.00 94.56 86 ASP A O 1
ATOM 701 N N . THR A 1 87 ? -8.170 4.312 5.821 1.00 93.25 87 THR A N 1
ATOM 702 C CA . THR A 1 87 ? -7.428 4.484 7.071 1.00 93.25 87 THR A CA 1
ATOM 703 C C . THR A 1 87 ? -8.177 5.366 8.070 1.00 93.25 87 THR A C 1
ATOM 705 O O . THR A 1 87 ? -7.789 5.435 9.237 1.00 93.25 87 THR A O 1
ATOM 708 N N . ALA A 1 88 ? -9.261 6.032 7.649 1.00 90.94 88 ALA A N 1
ATOM 709 C CA . ALA A 1 88 ? -10.051 6.898 8.515 1.00 90.94 88 ALA A CA 1
ATOM 710 C C . ALA A 1 88 ? -10.673 6.120 9.684 1.00 90.94 88 ALA A C 1
ATOM 712 O O . ALA A 1 88 ? -11.302 5.081 9.500 1.00 90.94 88 ALA A O 1
ATOM 713 N N . GLY A 1 89 ? -10.512 6.646 10.901 1.00 86.31 89 GLY A N 1
ATOM 714 C CA . GLY A 1 89 ? -11.113 6.078 12.113 1.00 86.31 89 GLY A CA 1
ATOM 715 C C . GLY A 1 89 ? -10.477 4.777 12.616 1.00 86.31 89 GLY A C 1
ATOM 716 O O . GLY A 1 89 ? -10.895 4.273 13.655 1.00 86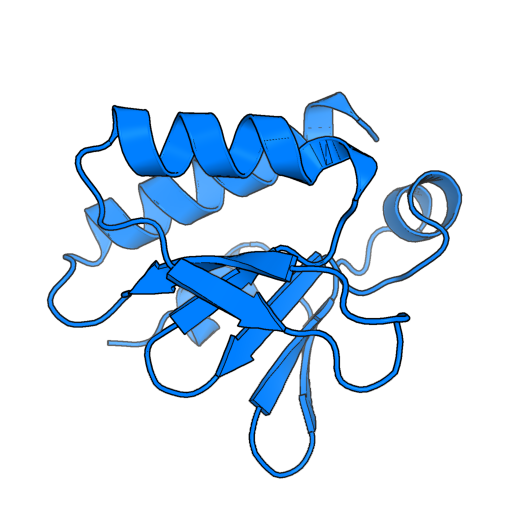.31 89 GLY A O 1
ATOM 717 N N . MET A 1 90 ? -9.462 4.238 11.934 1.00 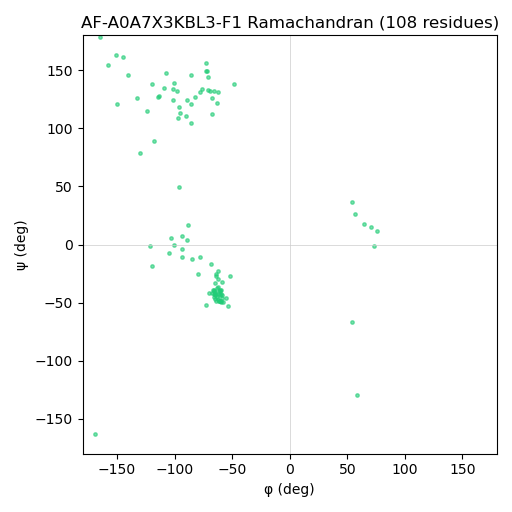90.56 90 MET A N 1
ATOM 718 C CA . MET A 1 90 ? -8.714 3.079 12.424 1.00 90.56 90 MET A CA 1
ATOM 719 C C . MET A 1 90 ? -7.822 3.473 13.605 1.00 90.56 90 MET A C 1
ATOM 721 O O . MET A 1 90 ? -7.333 4.593 13.667 1.00 90.56 90 MET A O 1
ATOM 725 N N . SER A 1 91 ? -7.572 2.564 14.548 1.00 91.62 91 SER A N 1
ATOM 726 C CA . SER A 1 91 ? -6.568 2.823 15.589 1.00 91.62 91 SER A CA 1
ATOM 727 C C . SER A 1 91 ? -5.150 2.743 15.004 1.00 91.62 91 SER A C 1
ATOM 729 O O . SER A 1 91 ? -4.931 2.042 14.012 1.00 91.62 91 SER A O 1
ATOM 731 N N . GLN A 1 92 ? -4.171 3.399 15.638 1.00 90.94 92 GLN A N 1
ATOM 732 C CA . GLN A 1 92 ? -2.764 3.299 15.226 1.00 90.94 92 GLN A CA 1
ATOM 733 C C . GLN A 1 92 ? -2.291 1.840 15.189 1.00 90.94 92 GLN A C 1
ATOM 735 O O . GLN A 1 92 ? -1.738 1.415 14.181 1.00 90.94 92 GLN A O 1
ATOM 740 N N . ALA A 1 93 ? -2.594 1.057 16.229 1.00 91.88 93 ALA A N 1
ATOM 741 C CA . ALA A 1 93 ? -2.225 -0.356 16.296 1.00 91.88 93 ALA A CA 1
ATOM 742 C C . ALA A 1 93 ? -2.828 -1.168 15.137 1.00 91.88 93 ALA A C 1
ATOM 744 O O . ALA A 1 93 ? -2.169 -2.028 14.559 1.00 91.88 93 ALA A O 1
ATOM 745 N N . THR A 1 94 ? -4.075 -0.876 14.748 1.00 91.81 94 THR A N 1
ATOM 746 C CA . THR A 1 94 ? -4.709 -1.541 13.601 1.00 91.81 94 THR A CA 1
ATOM 747 C C . THR A 1 94 ? -4.028 -1.157 12.287 1.00 91.81 94 THR A C 1
ATOM 749 O O . THR A 1 94 ? -3.812 -2.023 11.444 1.00 91.81 94 THR A O 1
ATOM 752 N N . LEU A 1 95 ? -3.677 0.120 12.100 1.00 92.69 95 LEU A N 1
ATOM 753 C CA . LEU A 1 95 ? -2.975 0.582 10.900 1.00 92.69 95 LEU A CA 1
ATOM 754 C C . LEU A 1 95 ? -1.563 0.007 10.794 1.00 92.69 95 LEU A C 1
ATOM 756 O O . LEU A 1 95 ? -1.198 -0.470 9.724 1.00 92.69 95 LEU A O 1
ATOM 760 N N . GLU A 1 96 ? -0.797 0.009 11.884 1.00 94.19 96 GLU A N 1
ATOM 761 C CA . GLU A 1 96 ? 0.536 -0.600 11.943 1.00 94.19 96 GLU A CA 1
ATOM 762 C C . GLU A 1 96 ? 0.467 -2.082 11.587 1.00 94.19 96 GLU A C 1
ATOM 764 O O . GLU A 1 96 ? 1.162 -2.529 10.677 1.00 94.19 96 GLU A O 1
ATOM 769 N N . HIS A 1 97 ? -0.460 -2.818 12.208 1.00 93.44 97 HIS A N 1
ATOM 770 C CA . HIS A 1 97 ? -0.668 -4.235 11.924 1.00 93.44 97 HIS A CA 1
ATOM 771 C C . HIS A 1 97 ? -1.054 -4.494 10.460 1.00 93.44 97 HIS A C 1
ATOM 773 O O . HIS A 1 97 ? -0.586 -5.451 9.836 1.00 93.44 97 HIS A O 1
ATOM 779 N N . MET A 1 98 ? -1.898 -3.637 9.879 1.00 93.12 98 MET A N 1
ATOM 780 C CA . MET A 1 98 ? -2.258 -3.724 8.462 1.00 93.12 98 MET A CA 1
ATOM 781 C C . MET A 1 98 ? -1.054 -3.473 7.556 1.00 93.12 98 MET A C 1
ATOM 783 O O . MET A 1 98 ? -0.828 -4.258 6.636 1.00 93.12 98 MET A O 1
ATOM 787 N N . VAL A 1 99 ? -0.266 -2.427 7.818 1.00 94.12 99 VAL A N 1
ATOM 788 C CA . VAL A 1 99 ? 0.957 -2.133 7.057 1.00 94.12 99 VAL A CA 1
ATOM 789 C C . VAL A 1 99 ? 1.949 -3.290 7.170 1.00 94.12 99 VAL A C 1
ATOM 791 O O . VAL A 1 99 ? 2.457 -3.737 6.147 1.00 94.12 99 VAL A O 1
ATOM 794 N N . ASP A 1 100 ? 2.141 -3.854 8.361 1.00 95.00 100 ASP A N 1
ATOM 795 C CA . ASP A 1 100 ? 3.021 -5.007 8.578 1.00 95.00 100 ASP A CA 1
ATOM 796 C C . ASP A 1 100 ? 2.582 -6.245 7.812 1.00 95.00 100 ASP A C 1
ATOM 798 O O . ASP A 1 100 ? 3.403 -6.946 7.212 1.00 95.00 100 ASP A O 1
ATOM 802 N N . THR A 1 101 ? 1.274 -6.492 7.769 1.00 94.00 101 THR A N 1
ATOM 803 C CA . THR A 1 101 ? 0.744 -7.616 7.001 1.00 94.00 101 THR A CA 1
ATOM 804 C C . THR A 1 101 ? 0.956 -7.390 5.497 1.00 94.00 101 THR A C 1
ATOM 806 O O . THR A 1 101 ? 1.325 -8.328 4.792 1.00 94.00 101 THR A O 1
ATOM 809 N N . LEU A 1 102 ? 0.788 -6.162 4.989 1.00 93.19 102 LEU A N 1
ATOM 810 C CA . LEU A 1 102 ? 1.064 -5.847 3.581 1.00 93.19 102 LEU A CA 1
ATOM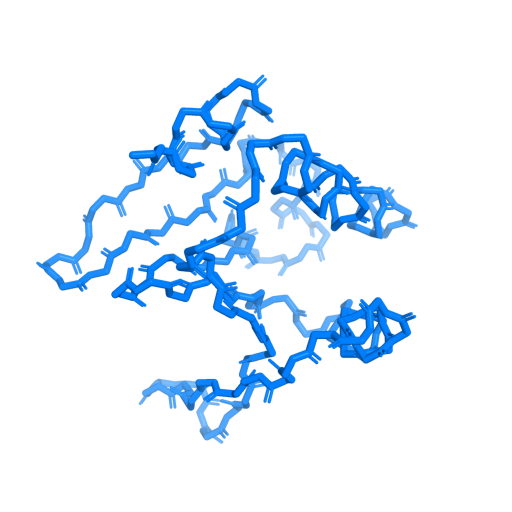 811 C C . LEU A 1 102 ? 2.555 -5.973 3.239 1.00 93.19 102 LEU A C 1
ATOM 813 O O . LEU A 1 102 ? 2.884 -6.539 2.197 1.00 93.19 102 LEU A O 1
ATOM 817 N N . CYS A 1 103 ? 3.449 -5.483 4.104 1.00 93.75 103 CYS A N 1
ATOM 818 C CA . CYS A 1 103 ? 4.894 -5.653 3.943 1.00 93.75 103 CYS A CA 1
ATOM 819 C C . CYS A 1 103 ? 5.259 -7.136 3.893 1.00 93.75 103 CYS A C 1
ATOM 821 O O . CYS A 1 103 ? 5.938 -7.559 2.968 1.00 93.75 103 CYS A O 1
ATOM 823 N N . SER A 1 104 ? 4.709 -7.941 4.806 1.00 94.56 104 SER A N 1
ATOM 824 C CA . SER A 1 104 ? 4.935 -9.391 4.833 1.00 94.56 104 SER A CA 1
ATOM 825 C C . SER A 1 104 ? 4.468 -10.077 3.547 1.00 94.56 104 SER A C 1
ATOM 827 O O . SER A 1 104 ? 5.131 -10.987 3.060 1.00 94.56 104 SER A O 1
ATOM 829 N N . VAL A 1 105 ? 3.335 -9.653 2.972 1.00 93.00 105 VAL A N 1
ATOM 830 C CA . VAL A 1 105 ? 2.881 -10.161 1.667 1.00 93.00 105 VAL A CA 1
ATOM 831 C C . VAL A 1 105 ? 3.909 -9.836 0.589 1.00 93.00 105 VAL A C 1
ATOM 833 O O . VAL A 1 105 ? 4.293 -10.734 -0.147 1.00 93.00 105 VAL A O 1
ATOM 836 N N . VAL A 1 106 ? 4.379 -8.591 0.510 1.00 92.88 106 VAL A N 1
ATOM 837 C CA . VAL A 1 106 ? 5.373 -8.173 -0.489 1.00 92.88 106 VAL A CA 1
ATOM 838 C C . VAL A 1 106 ? 6.710 -8.879 -0.305 1.00 92.88 106 VAL A C 1
ATOM 840 O O . VAL A 1 106 ? 7.281 -9.339 -1.287 1.00 92.88 106 VAL A O 1
ATOM 843 N N . ASP A 1 107 ? 7.181 -9.020 0.930 1.00 94.00 107 ASP A N 1
ATOM 844 C CA . ASP A 1 107 ? 8.473 -9.631 1.240 1.00 94.00 107 ASP A CA 1
ATOM 845 C C . ASP A 1 107 ? 8.534 -11.112 0.844 1.00 94.00 107 ASP A C 1
ATOM 847 O O . ASP A 1 107 ? 9.600 -11.599 0.488 1.00 94.00 107 ASP A O 1
ATOM 851 N N . ARG A 1 108 ? 7.399 -11.825 0.815 1.00 94.00 108 ARG A N 1
ATOM 852 C CA . ARG A 1 108 ? 7.333 -13.203 0.283 1.00 94.00 108 ARG A CA 1
ATOM 853 C C . ARG A 1 108 ? 7.553 -13.296 -1.228 1.00 94.00 108 ARG A C 1
ATOM 855 O O . ARG A 1 108 ? 7.752 -14.395 -1.737 1.00 94.00 108 ARG A O 1
ATOM 862 N N . HIS A 1 109 ? 7.442 -12.175 -1.934 1.00 91.75 109 HIS A N 1
ATOM 863 C CA . HIS A 1 109 ? 7.601 -12.085 -3.384 1.00 91.75 109 HIS A CA 1
ATOM 864 C C . HIS A 1 109 ? 8.939 -11.451 -3.791 1.00 91.75 109 HIS A C 1
ATOM 866 O O . HIS A 1 109 ? 9.230 -11.430 -4.984 1.00 91.75 109 HIS A O 1
ATOM 872 N N . LEU A 1 110 ? 9.725 -10.926 -2.841 1.00 88.88 110 LEU A N 1
ATOM 873 C CA . LEU A 1 110 ? 11.063 -10.367 -3.078 1.00 88.88 110 LEU A CA 1
ATOM 874 C C . LEU A 1 110 ? 12.125 -11.453 -3.245 1.00 88.88 110 LEU A C 1
ATOM 876 O O . LEU A 1 110 ? 12.971 -11.254 -4.148 1.00 88.88 110 LEU A O 1
#

pLDDT: mean 91.87, std 6.47, range [57.84, 97.62]

Nearest PDB structures (foldseek):
  7b90-assembly1_E  TM=5.390E-01  e=2.149E-01  Thermus thermophilus HB8
  2qb6-assembly2_B  TM=4.515E-01  e=1.646E+00  Saccharomyces cerevisiae
  2qb8-assembly2_B  TM=4.719E-01  e=2.124E+00  Saccharomyces cerevisiae
  3sqo-assembly1_P  TM=3.971E-01  e=1.198E+00  Homo sapiens
  5v3p-assembly1_A  TM=3.780E-01  e=1.055E+00  Homo sapiens

Solvent-accessible surface area (backbone atoms only — not comparable to full-atom values): 6286 Å² total; per-residue (Å²): 136,61,68,64,57,56,42,43,76,69,61,34,48,77,43,83,55,102,79,34,32,40,33,22,49,76,52,69,58,47,29,68,6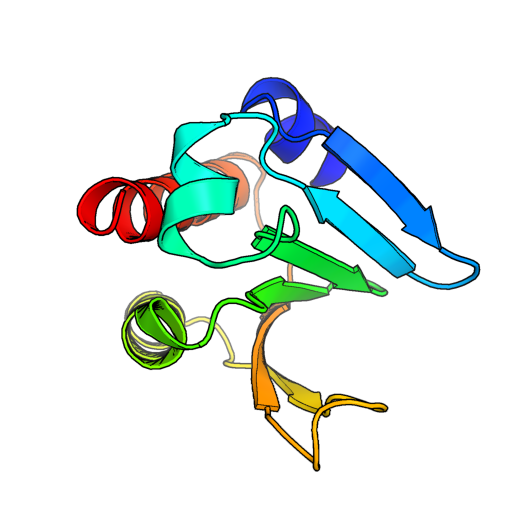5,68,75,41,46,56,51,26,34,40,44,87,56,31,45,28,44,62,43,74,94,53,40,70,59,52,47,52,53,37,48,76,68,75,44,67,76,39,73,45,71,36,92,83,58,87,62,42,69,23,43,28,37,72,56,70,90,57,52,69,70,56,50,50,52,50,50,51,53,52,49,54,58,51,61,76,69,92

Radius of gyration: 12.9 Å; Cα contacts (8 Å, |Δi|>4): 165; chains: 1; bounding box: 31×30×35 Å

Mean predicted aligned error: 3.43 Å